Protein AF-A0A0J6F131-F1 (afdb_monomer)

Solvent-accessible surface area (backbone atoms only — not comparable to full-atom v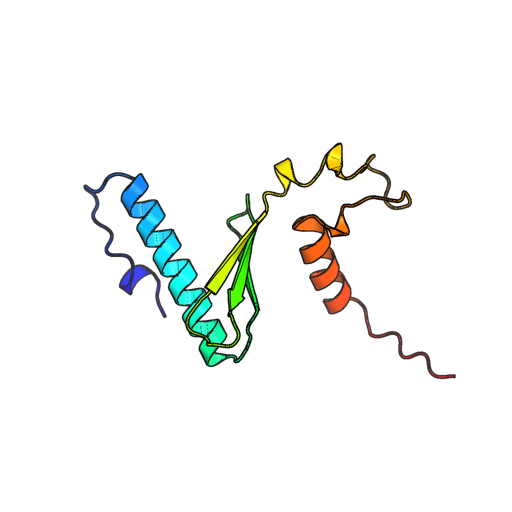alues): 6965 Å² total; per-residue (Å²): 135,67,63,77,82,67,40,83,85,54,96,85,58,59,68,68,58,55,53,51,42,50,52,49,44,53,51,53,50,52,50,54,47,28,64,76,69,72,40,55,64,52,72,49,72,76,90,63,36,37,40,39,38,36,48,43,96,80,73,77,50,75,48,75,48,81,34,39,47,79,77,50,61,38,80,94,18,58,60,82,86,54,91,91,53,88,51,46,47,70,81,22,57,61,34,46,54,47,50,55,51,48,61,72,70,48,75,82,80,76,82,74,133

InterPro domains:
  IPR060487 Spore killer, N-terminal domain [PF27653] (22-100)

Mean predicted aligned error: 12.83 Å

Sequence (113 aa):
MDLDEIVLYRPDEPKEITIHQELAAVITQAFSYMIKSGVGYRYVSTREAFIFLHMGEDLSTMFYYLAVPGDDVGESTEYAGQANHLNRLHLTAVGQVLALTGNAVSPKLTKES

Radius of gyration: 18.37 Å; Cα contacts (8 Å, |Δi|>4): 104; chains: 1; bounding box: 42×34×62 Å

pLDDT: mean 73.17, std 11.61, range [39.38, 89.25]

Secondary structure (DSSP, 8-state):
--STTTS---TTS-HHHHHHHHHHHHHHHHHHHHHHHT-SEEEEE-SS-EEEEEE-TTSS-EEEEEE-HHHHSSGGGT--S-TTS---GGGSHHHHHHHHHHHHHS-------

Structure (mmCIF, N/CA/C/O backbone):
data_AF-A0A0J6F131-F1
#
_entry.id   AF-A0A0J6F131-F1
#
loop_
_atom_site.group_PDB
_atom_site.id
_atom_site.type_symbol
_atom_site.label_atom_id
_atom_site.label_alt_id
_atom_site.label_comp_id
_atom_site.label_asym_id
_atom_site.label_entity_id
_atom_site.label_seq_id
_atom_site.pdbx_PDB_ins_code
_atom_site.Cartn_x
_atom_site.Cartn_y
_atom_site.Cartn_z
_atom_site.occupancy
_atom_site.B_iso_or_equiv
_atom_site.auth_seq_id
_atom_site.auth_comp_id
_atom_site.auth_asym_id
_atom_site.auth_atom_id
_atom_site.pdbx_PDB_model_num
ATOM 1 N N . MET A 1 1 ? -15.534 -4.980 -3.466 1.00 66.38 1 MET A N 1
ATOM 2 C CA . MET A 1 1 ? -15.309 -3.846 -4.376 1.00 66.38 1 MET A CA 1
ATOM 3 C C . MET A 1 1 ? -14.446 -4.376 -5.489 1.00 66.38 1 MET A C 1
ATOM 5 O O . MET A 1 1 ? -13.352 -4.845 -5.175 1.00 66.38 1 MET A O 1
ATOM 9 N N . ASP A 1 2 ? -15.006 -4.414 -6.691 1.00 70.56 2 ASP A N 1
ATOM 10 C CA . ASP A 1 2 ? -14.329 -4.891 -7.891 1.00 70.56 2 ASP A CA 1
ATOM 11 C C . ASP A 1 2 ? -13.435 -3.772 -8.442 1.00 70.56 2 ASP A C 1
ATOM 13 O O . ASP A 1 2 ? -13.834 -2.608 -8.416 1.00 70.56 2 ASP A O 1
ATOM 17 N N . LEU A 1 3 ? -12.205 -4.094 -8.842 1.00 66.19 3 LEU A N 1
ATOM 18 C CA . LEU A 1 3 ? -11.266 -3.091 -9.362 1.00 66.19 3 LEU A CA 1
ATOM 19 C C . LEU A 1 3 ? -11.623 -2.703 -10.803 1.00 66.19 3 LEU A C 1
ATOM 21 O O . LEU A 1 3 ? -11.426 -1.546 -11.178 1.00 66.19 3 LEU A O 1
ATOM 25 N N . ASP A 1 4 ? -12.242 -3.621 -11.547 1.00 67.44 4 ASP A N 1
ATOM 26 C CA . ASP A 1 4 ? -12.666 -3.423 -12.937 1.00 67.44 4 ASP A CA 1
ATOM 27 C C . ASP A 1 4 ? -13.826 -2.415 -13.062 1.00 67.44 4 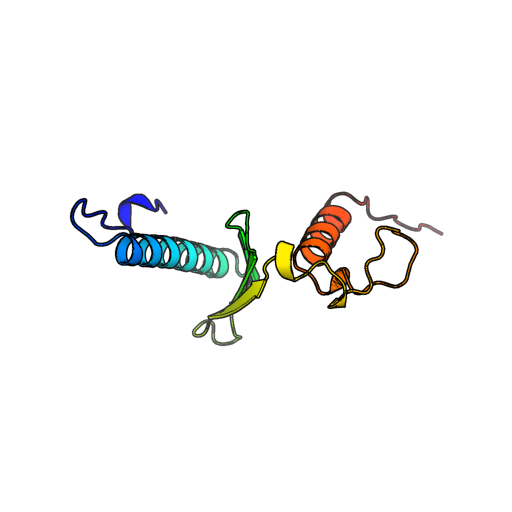ASP A C 1
ATOM 29 O O . ASP A 1 4 ? -14.030 -1.816 -14.115 1.00 67.44 4 ASP A O 1
ATOM 33 N N . GLU A 1 5 ? -14.566 -2.166 -11.974 1.00 64.94 5 GLU A N 1
ATOM 34 C CA . GLU A 1 5 ? -15.597 -1.117 -11.912 1.00 64.94 5 GLU A CA 1
ATOM 35 C C . GLU A 1 5 ? -15.020 0.284 -11.631 1.00 64.94 5 GLU A C 1
ATOM 37 O O . GLU A 1 5 ? -15.695 1.288 -11.863 1.00 64.94 5 GLU A O 1
ATOM 42 N N . ILE A 1 6 ? -13.791 0.374 -11.108 1.00 62.66 6 ILE A N 1
ATOM 43 C CA . ILE A 1 6 ? -13.155 1.638 -10.689 1.00 62.66 6 ILE A CA 1
ATOM 44 C C . ILE A 1 6 ? -12.161 2.123 -11.742 1.00 62.66 6 ILE A C 1
ATOM 46 O O . ILE A 1 6 ? -12.048 3.327 -11.984 1.00 62.66 6 ILE A O 1
ATOM 50 N N . VAL A 1 7 ? -11.430 1.195 -12.360 1.00 67.81 7 VAL A N 1
ATOM 51 C CA . VAL A 1 7 ? -10.448 1.494 -13.402 1.00 67.81 7 VAL A CA 1
ATOM 52 C C . VAL A 1 7 ? -11.165 1.534 -14.745 1.00 67.81 7 VAL A C 1
ATOM 54 O O . VAL A 1 7 ? -11.544 0.509 -15.306 1.00 67.81 7 VAL A O 1
ATOM 57 N N . LEU A 1 8 ? -11.352 2.736 -15.286 1.00 68.25 8 LEU A N 1
ATOM 58 C CA . LEU A 1 8 ? -11.981 2.922 -16.589 1.00 68.25 8 LEU A CA 1
ATOM 59 C C . LEU A 1 8 ? -10.946 2.647 -17.688 1.00 68.25 8 LEU A C 1
ATOM 61 O O . LEU A 1 8 ? -10.344 3.571 -18.227 1.00 68.25 8 LEU A O 1
ATOM 65 N N . TYR A 1 9 ? -10.718 1.367 -17.992 1.00 64.06 9 TYR A N 1
ATOM 66 C CA . TYR A 1 9 ? -9.742 0.961 -19.000 1.00 64.06 9 TYR A CA 1
ATOM 67 C C . TYR A 1 9 ? -10.137 1.491 -20.380 1.00 64.06 9 TYR A C 1
ATOM 69 O O . TYR A 1 9 ? -11.170 1.115 -20.945 1.00 64.06 9 TYR A O 1
ATOM 77 N N . ARG A 1 10 ? -9.293 2.357 -20.943 1.00 72.75 10 ARG A N 1
ATOM 78 C CA . ARG A 1 10 ? -9.399 2.804 -22.330 1.00 72.75 10 ARG A CA 1
ATOM 79 C C . ARG A 1 10 ? -8.213 2.251 -23.116 1.00 72.75 10 ARG A C 1
ATOM 81 O O . ARG A 1 10 ? -7.076 2.568 -22.776 1.00 72.75 10 ARG A O 1
ATOM 88 N N . PRO A 1 11 ? -8.453 1.456 -24.173 1.00 63.53 11 PRO A N 1
ATOM 89 C CA . PRO A 1 11 ? -7.385 0.777 -24.911 1.00 63.53 11 PRO A CA 1
ATOM 90 C C . PRO A 1 11 ? -6.407 1.738 -25.610 1.00 63.53 11 PRO A C 1
ATOM 92 O O . PRO A 1 11 ? -5.308 1.326 -25.972 1.00 63.53 11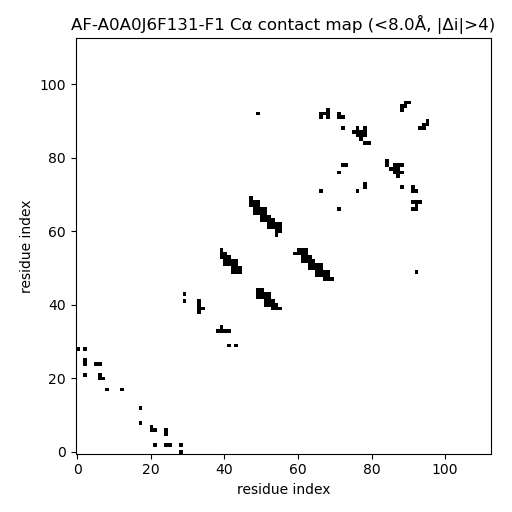 PRO A O 1
ATOM 95 N N . ASP A 1 12 ? -6.786 3.011 -25.758 1.00 79.06 12 ASP A N 1
ATOM 96 C CA . ASP A 1 12 ? -6.014 4.041 -26.458 1.00 79.06 12 ASP A CA 1
ATOM 97 C C . ASP A 1 12 ? -5.172 4.917 -25.504 1.00 79.06 12 ASP A C 1
ATOM 99 O O . ASP A 1 12 ? -4.453 5.811 -25.956 1.00 79.06 12 ASP A O 1
ATOM 103 N N . GLU A 1 13 ? -5.275 4.713 -24.183 1.00 78.31 13 GLU A N 1
ATOM 104 C CA . GLU A 1 13 ? -4.557 5.531 -23.202 1.00 78.31 13 GLU A CA 1
ATOM 105 C C . GLU A 1 13 ? -3.071 5.132 -23.091 1.00 78.31 13 GLU A C 1
ATOM 107 O O . GLU A 1 13 ? -2.715 3.951 -23.156 1.00 78.31 13 GLU A O 1
ATOM 112 N N . PRO A 1 14 ? -2.164 6.111 -22.904 1.00 82.38 14 PRO A N 1
ATOM 113 C CA . PRO A 1 14 ? -0.771 5.834 -22.584 1.00 82.38 14 PRO A CA 1
ATOM 114 C C . PRO A 1 14 ? -0.648 4.907 -21.370 1.00 82.38 14 PRO A C 1
ATOM 116 O O . PRO A 1 14 ? -1.293 5.133 -20.349 1.00 82.38 14 PRO A O 1
ATOM 119 N N . LYS A 1 15 ? 0.254 3.918 -21.445 1.00 78.94 15 LYS A N 1
ATOM 120 C CA . LYS A 1 15 ? 0.493 2.932 -20.369 1.00 78.94 15 LYS A CA 1
ATOM 121 C C . LYS A 1 15 ? 0.685 3.551 -18.984 1.00 78.94 15 LYS A C 1
ATOM 123 O O . LYS A 1 15 ? 0.248 2.978 -17.996 1.00 78.94 15 LYS A O 1
ATOM 128 N N . GLU A 1 16 ? 1.348 4.701 -18.916 1.00 80.12 16 GLU A N 1
ATOM 129 C CA . GLU A 1 16 ? 1.576 5.430 -17.668 1.00 80.12 16 GLU A CA 1
ATOM 130 C C . GLU A 1 16 ? 0.252 5.808 -16.988 1.00 80.12 16 GLU A C 1
ATOM 132 O O . GLU A 1 16 ? 0.085 5.580 -15.793 1.00 80.12 16 GLU A O 1
ATOM 137 N N . ILE A 1 17 ? -0.736 6.272 -17.758 1.00 80.31 17 ILE A N 1
ATOM 138 C CA . ILE A 1 17 ? -2.062 6.627 -17.243 1.00 80.31 17 ILE A CA 1
ATOM 139 C C . ILE A 1 17 ? -2.763 5.391 -16.674 1.00 80.31 17 ILE A C 1
ATOM 141 O O . ILE A 1 17 ? -3.287 5.451 -15.562 1.00 80.31 17 ILE A O 1
ATOM 145 N N . THR A 1 18 ? -2.716 4.262 -17.384 1.00 80.69 18 THR A N 1
ATOM 146 C CA . THR A 1 18 ? -3.310 3.002 -16.914 1.00 80.69 18 THR A CA 1
ATOM 147 C C . THR A 1 18 ? -2.671 2.533 -15.605 1.00 80.69 18 THR A C 1
ATOM 149 O O . THR A 1 18 ? -3.387 2.218 -14.659 1.00 80.69 18 THR A O 1
ATOM 152 N N . ILE A 1 19 ? -1.337 2.575 -15.498 1.00 81.12 19 ILE A N 1
ATOM 153 C CA . ILE A 1 19 ? -0.612 2.206 -14.269 1.00 81.12 19 ILE A CA 1
ATOM 154 C C . ILE A 1 19 ? -1.024 3.108 -13.097 1.00 81.12 19 ILE A C 1
ATOM 156 O O . ILE A 1 19 ? -1.256 2.625 -11.988 1.00 81.12 19 ILE A O 1
ATOM 160 N N . HIS A 1 20 ? -1.149 4.417 -13.327 1.00 82.75 20 HIS A N 1
ATOM 161 C CA . HIS A 1 20 ? -1.599 5.351 -12.294 1.00 82.75 20 HIS A CA 1
ATOM 162 C C . HIS A 1 20 ? -3.042 5.085 -11.849 1.00 82.75 20 HIS A C 1
ATOM 164 O O . HIS A 1 20 ? -3.326 5.160 -10.652 1.00 82.75 20 HIS A O 1
ATOM 170 N N . GLN A 1 21 ? -3.943 4.758 -12.777 1.00 84.38 21 GLN A N 1
ATOM 171 C CA . GLN A 1 21 ? -5.333 4.416 -12.462 1.00 84.38 21 GLN A CA 1
ATOM 172 C C . GLN A 1 21 ? -5.429 3.111 -11.663 1.00 84.38 21 GLN A C 1
ATOM 174 O O . GLN A 1 21 ? -6.141 3.062 -10.660 1.00 84.38 21 GLN A O 1
ATOM 179 N N . GLU A 1 22 ? -4.683 2.078 -12.057 1.00 83.06 22 GLU A N 1
ATOM 180 C CA . GLU A 1 22 ? -4.614 0.808 -11.328 1.00 83.06 22 GLU A CA 1
ATOM 181 C C . GLU A 1 22 ?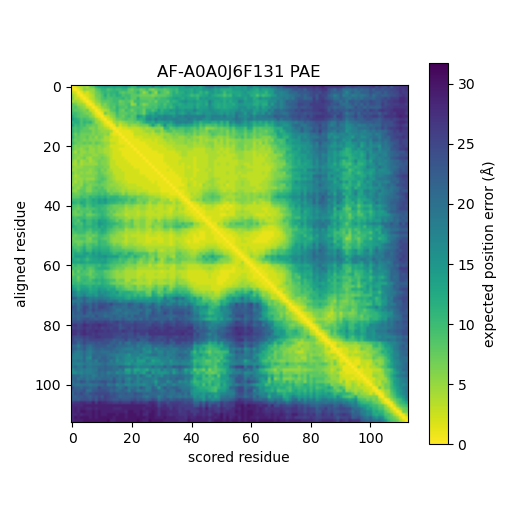 -4.073 1.011 -9.910 1.00 83.06 22 GLU A C 1
ATOM 183 O O . GLU A 1 22 ? -4.684 0.565 -8.935 1.00 83.06 22 GLU A O 1
ATOM 188 N N . LEU A 1 23 ? -2.969 1.750 -9.769 1.00 83.94 23 LEU A N 1
ATOM 189 C CA . LEU A 1 23 ? -2.390 2.066 -8.466 1.00 83.94 23 LEU A CA 1
ATOM 190 C C . LEU A 1 23 ? -3.378 2.843 -7.588 1.00 83.94 23 LEU A C 1
ATOM 192 O O . LEU A 1 23 ? -3.552 2.511 -6.413 1.00 83.94 23 LEU A O 1
ATOM 196 N N . ALA A 1 24 ? -4.051 3.847 -8.154 1.00 85.19 24 ALA A N 1
ATOM 197 C CA . ALA A 1 24 ? -5.068 4.616 -7.447 1.00 85.19 24 ALA A CA 1
ATOM 198 C C . ALA A 1 24 ? -6.212 3.714 -6.966 1.00 85.19 24 ALA A C 1
ATOM 200 O O . ALA A 1 24 ? -6.571 3.768 -5.791 1.00 85.19 24 ALA A O 1
ATOM 201 N N . ALA A 1 25 ? -6.729 2.830 -7.821 1.00 88.06 25 ALA A N 1
ATOM 202 C CA . ALA A 1 25 ? -7.805 1.912 -7.463 1.00 88.06 25 ALA A CA 1
ATOM 203 C C . ALA A 1 25 ? -7.398 0.945 -6.340 1.00 88.06 25 ALA A C 1
ATOM 205 O O . ALA A 1 25 ? -8.153 0.759 -5.380 1.00 88.06 25 ALA A O 1
ATOM 206 N N . VAL A 1 26 ? -6.185 0.384 -6.399 1.00 87.06 26 VAL A N 1
ATOM 207 C CA . VAL A 1 26 ? -5.647 -0.500 -5.352 1.00 87.06 26 VAL A CA 1
ATOM 208 C C . VAL A 1 26 ? -5.498 0.240 -4.020 1.00 87.06 26 VAL A C 1
ATOM 210 O O . VAL A 1 26 ? -5.885 -0.287 -2.972 1.00 87.06 26 VAL A O 1
ATOM 213 N N . ILE A 1 27 ? -4.994 1.476 -4.038 1.00 86.12 27 ILE A N 1
ATOM 214 C CA . ILE A 1 27 ? -4.860 2.309 -2.837 1.00 86.12 27 ILE A CA 1
ATOM 215 C C . ILE A 1 27 ? -6.237 2.664 -2.258 1.00 86.12 27 ILE A C 1
ATOM 217 O O . ILE A 1 27 ? -6.464 2.484 -1.060 1.00 86.12 27 ILE A O 1
ATOM 221 N N . THR A 1 28 ? -7.184 3.105 -3.089 1.00 87.19 28 THR A N 1
ATOM 222 C CA . THR A 1 28 ? -8.560 3.409 -2.665 1.00 87.19 28 THR A CA 1
ATOM 223 C C . THR A 1 28 ? -9.242 2.179 -2.071 1.00 87.19 28 THR A C 1
ATOM 225 O O . THR A 1 28 ? -9.949 2.274 -1.064 1.00 87.19 28 THR A O 1
ATOM 228 N N . GLN A 1 29 ? -8.997 0.999 -2.639 1.00 86.69 29 GLN A N 1
ATOM 229 C CA . GLN A 1 29 ? -9.504 -0.254 -2.098 1.00 86.69 29 GLN A CA 1
ATOM 230 C C . GLN A 1 29 ? -8.895 -0.586 -0.740 1.00 86.69 29 GLN A C 1
ATOM 232 O O . GLN A 1 29 ? -9.637 -0.919 0.190 1.00 86.69 29 GLN A O 1
ATOM 237 N N . ALA A 1 30 ? -7.576 -0.467 -0.594 1.00 84.88 30 ALA A N 1
ATOM 238 C CA . ALA A 1 30 ? -6.906 -0.653 0.687 1.00 84.88 30 ALA A CA 1
ATOM 239 C C . ALA A 1 30 ? -7.469 0.299 1.751 1.00 84.88 30 ALA A C 1
ATOM 241 O O . ALA A 1 30 ? -7.828 -0.162 2.834 1.00 84.88 30 ALA A O 1
ATOM 242 N N . PHE A 1 31 ? -7.649 1.577 1.411 1.00 83.69 31 PHE A N 1
ATOM 243 C CA . PHE A 1 31 ? -8.237 2.587 2.289 1.00 83.69 31 PHE A CA 1
ATOM 244 C C . PHE A 1 31 ? -9.671 2.232 2.710 1.00 83.69 31 PHE A C 1
ATOM 246 O O . PHE A 1 31 ? -9.983 2.230 3.899 1.00 83.69 31 PHE A O 1
ATOM 253 N N . SER A 1 32 ? -10.537 1.841 1.766 1.00 85.12 32 SER A N 1
ATOM 254 C CA . SER A 1 32 ? -11.917 1.428 2.073 1.00 85.12 32 SER A CA 1
ATOM 255 C C . SER A 1 32 ? -11.961 0.280 3.083 1.00 85.12 32 SER A C 1
ATOM 257 O O . SER A 1 32 ? -12.789 0.279 3.998 1.00 85.12 32 SER A O 1
ATOM 259 N N . TYR A 1 33 ? -11.054 -0.691 2.950 1.00 83.75 33 TYR A N 1
ATOM 260 C CA . TYR A 1 33 ? -10.960 -1.791 3.903 1.00 83.75 33 TYR A CA 1
ATOM 261 C C . TYR A 1 33 ? -10.390 -1.360 5.251 1.00 83.75 33 TYR A C 1
ATOM 263 O O . TYR A 1 33 ? -10.939 -1.789 6.258 1.00 83.75 33 TYR A O 1
ATOM 271 N N . MET A 1 34 ? -9.370 -0.498 5.290 1.00 82.94 34 MET A N 1
ATOM 272 C CA . MET A 1 34 ? -8.802 0.032 6.540 1.00 82.94 34 MET A CA 1
ATOM 273 C C . MET A 1 34 ? -9.859 0.742 7.394 1.00 82.94 34 MET A C 1
ATOM 275 O O . MET A 1 34 ? -9.944 0.482 8.595 1.00 82.94 34 MET A O 1
ATOM 279 N N . ILE A 1 35 ? -10.721 1.552 6.765 1.00 83.31 35 ILE A N 1
ATOM 280 C CA . ILE A 1 35 ? -11.860 2.204 7.431 1.00 83.31 35 ILE A CA 1
ATOM 281 C C . ILE A 1 35 ? -12.858 1.163 7.950 1.00 83.31 35 ILE A C 1
ATOM 283 O O . ILE A 1 35 ? -13.236 1.195 9.119 1.00 83.31 35 ILE A O 1
ATOM 287 N N . LYS A 1 36 ? -13.271 0.207 7.105 1.00 84.12 36 LYS A N 1
ATOM 288 C CA . LYS A 1 36 ? -14.263 -0.820 7.479 1.00 84.12 36 LYS A CA 1
ATOM 289 C C . LYS A 1 36 ? -13.777 -1.755 8.583 1.00 84.12 36 LYS A C 1
ATOM 291 O O . LYS A 1 36 ? -14.585 -2.194 9.394 1.00 84.12 36 LYS A O 1
ATOM 296 N N . SER A 1 37 ? -12.491 -2.091 8.597 1.00 80.88 37 SER A N 1
ATOM 297 C CA . SER A 1 37 ? -11.905 -2.976 9.603 1.00 80.88 37 SER A CA 1
ATOM 298 C C . SER A 1 37 ? -11.457 -2.241 10.865 1.00 80.88 37 SER A C 1
ATOM 300 O O . SER A 1 37 ? -11.091 -2.903 11.830 1.00 80.88 37 SER A O 1
ATOM 302 N N . GLY A 1 38 ? -11.434 -0.903 10.864 1.00 80.88 38 GLY A N 1
ATOM 303 C CA . GLY A 1 38 ? -10.878 -0.104 11.959 1.00 80.88 38 GLY A CA 1
ATOM 304 C C . GLY A 1 38 ? -9.371 -0.312 12.155 1.00 80.88 38 GLY A C 1
ATOM 305 O O . GLY A 1 38 ? -8.874 -0.190 13.271 1.00 80.88 38 GLY A O 1
ATOM 306 N N . VAL A 1 39 ? -8.641 -0.671 11.092 1.00 80.00 39 VAL A N 1
ATOM 307 C CA . VAL A 1 39 ? -7.199 -0.955 11.159 1.00 80.00 39 VAL A CA 1
ATOM 308 C C . VAL A 1 39 ? -6.442 0.159 10.447 1.00 80.00 39 VAL A C 1
ATOM 310 O O . VAL A 1 39 ? -6.521 0.290 9.229 1.00 80.00 39 VAL A O 1
ATOM 313 N N . GLY A 1 40 ? -5.672 0.940 11.206 1.00 82.81 40 GLY A N 1
ATOM 314 C CA . GLY A 1 40 ? -4.910 2.091 10.701 1.00 82.81 40 GLY A CA 1
ATOM 315 C C . GLY A 1 40 ? -3.609 1.753 9.965 1.00 82.81 40 GLY A C 1
ATOM 316 O O . GLY A 1 40 ? -2.849 2.661 9.640 1.00 82.81 40 GLY A O 1
ATOM 317 N N . TYR A 1 41 ? -3.333 0.471 9.705 1.00 83.75 41 TYR A N 1
ATOM 318 C CA . TYR A 1 41 ? -2.121 0.009 9.024 1.00 83.75 41 TYR A CA 1
ATOM 319 C C . TYR A 1 41 ? -2.433 -1.093 8.010 1.00 83.75 41 TYR A C 1
ATOM 321 O O . TYR A 1 41 ? -3.152 -2.048 8.310 1.00 83.75 41 TYR A O 1
ATOM 329 N N . ARG A 1 42 ? -1.867 -0.990 6.808 1.00 84.31 42 ARG A N 1
ATOM 330 C CA . ARG A 1 42 ? -1.949 -2.027 5.769 1.00 84.31 42 ARG A CA 1
ATOM 331 C C . ARG A 1 42 ? -0.696 -1.999 4.905 1.00 84.31 42 ARG A C 1
ATOM 333 O O . ARG A 1 42 ? 0.066 -1.044 4.960 1.00 84.31 42 ARG A O 1
ATOM 340 N N . TYR A 1 43 ? -0.483 -3.020 4.087 1.00 86.19 43 TYR A N 1
ATOM 341 C CA . TYR A 1 43 ? 0.498 -2.946 3.012 1.00 86.19 43 TYR A CA 1
ATOM 342 C C . TYR A 1 43 ? -0.065 -3.535 1.720 1.00 86.19 43 TYR A C 1
ATOM 344 O O . TYR A 1 43 ? -0.997 -4.344 1.741 1.00 86.19 43 TYR A O 1
ATOM 352 N N . VAL A 1 44 ? 0.512 -3.112 0.602 1.00 85.69 44 VAL A N 1
ATOM 353 C CA . VAL A 1 44 ? 0.285 -3.657 -0.739 1.00 85.69 44 VAL A CA 1
ATOM 354 C C . VAL A 1 44 ? 1.627 -4.162 -1.260 1.00 85.69 44 VAL A C 1
ATOM 356 O O . VAL A 1 44 ? 2.647 -3.512 -1.050 1.00 85.69 44 VAL A O 1
ATOM 359 N N . SER A 1 45 ? 1.645 -5.323 -1.915 1.00 82.62 45 SER A N 1
ATOM 360 C CA . SER A 1 45 ? 2.855 -5.861 -2.543 1.00 82.62 45 SER A CA 1
ATOM 361 C C . SER A 1 45 ? 2.681 -5.920 -4.054 1.00 82.62 45 SER A C 1
ATOM 363 O O . SER A 1 45 ? 1.704 -6.484 -4.542 1.00 82.62 45 SER A O 1
ATOM 365 N N . THR A 1 46 ? 3.651 -5.375 -4.786 1.00 81.12 4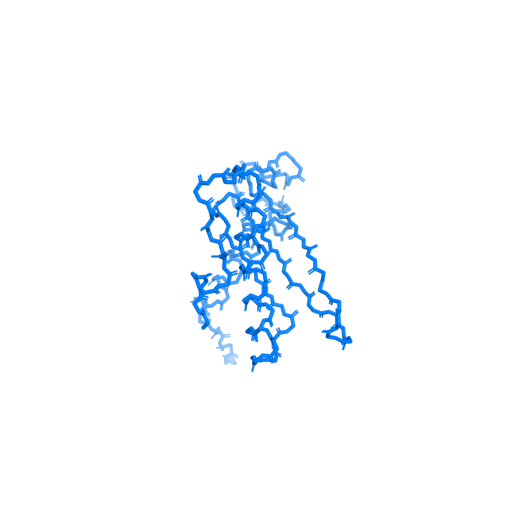6 THR A N 1
ATOM 366 C CA . THR A 1 46 ? 3.763 -5.484 -6.250 1.00 81.12 46 THR A CA 1
ATOM 367 C C . THR A 1 46 ? 4.722 -6.603 -6.663 1.00 81.12 46 THR A C 1
ATOM 369 O O . THR A 1 46 ? 5.134 -6.670 -7.816 1.00 81.12 46 THR A O 1
ATOM 372 N N . ARG A 1 47 ? 5.092 -7.491 -5.724 1.00 72.88 47 ARG A N 1
ATOM 373 C CA . ARG A 1 47 ? 6.160 -8.512 -5.818 1.00 72.88 47 ARG A CA 1
ATOM 374 C C . ARG A 1 47 ? 7.580 -7.952 -5.851 1.00 72.88 47 ARG A C 1
ATOM 376 O O . ARG A 1 47 ? 8.477 -8.606 -5.333 1.00 72.88 47 ARG A O 1
ATOM 383 N N . GLU A 1 48 ? 7.772 -6.772 -6.422 1.00 73.75 48 GLU A N 1
ATOM 384 C CA . GLU A 1 48 ? 9.069 -6.086 -6.466 1.00 73.75 48 GLU A CA 1
ATOM 385 C C . GLU A 1 48 ? 9.211 -5.044 -5.359 1.00 73.75 48 GLU A C 1
ATOM 387 O O . GLU A 1 48 ? 10.317 -4.795 -4.892 1.00 73.75 48 GLU A O 1
ATOM 392 N N . ALA A 1 49 ? 8.094 -4.476 -4.901 1.00 80.50 49 ALA A N 1
ATOM 393 C CA . ALA A 1 49 ? 8.066 -3.502 -3.826 1.00 80.50 49 ALA A CA 1
ATOM 394 C C . ALA A 1 49 ? 6.923 -3.774 -2.844 1.00 80.50 49 ALA A C 1
ATOM 396 O O . ALA A 1 49 ? 5.903 -4.399 -3.165 1.00 80.50 49 ALA A O 1
ATOM 397 N N . PHE A 1 50 ? 7.100 -3.267 -1.633 1.00 83.56 50 PHE A N 1
ATOM 398 C CA . PHE A 1 50 ? 6.082 -3.168 -0.605 1.00 83.56 50 PHE A CA 1
ATOM 399 C C . PHE A 1 50 ? 5.727 -1.700 -0.398 1.00 83.56 50 PHE A C 1
ATOM 401 O O . PHE A 1 50 ? 6.594 -0.856 -0.192 1.00 83.56 50 PHE A O 1
ATOM 408 N N . ILE A 1 51 ? 4.434 -1.405 -0.429 1.00 88.06 51 ILE A N 1
ATOM 409 C CA . ILE A 1 51 ? 3.887 -0.089 -0.119 1.00 88.06 51 ILE A CA 1
ATOM 410 C C . ILE A 1 51 ? 3.181 -0.225 1.221 1.00 88.06 51 ILE A C 1
ATOM 412 O O . ILE A 1 51 ? 2.087 -0.786 1.298 1.00 88.06 51 ILE A O 1
ATOM 416 N N . PHE A 1 52 ? 3.819 0.251 2.281 1.00 86.94 52 PHE A N 1
ATOM 417 C CA . PHE A 1 52 ? 3.219 0.326 3.606 1.00 86.94 52 PHE A CA 1
ATOM 418 C C . PHE A 1 52 ? 2.322 1.554 3.672 1.00 86.94 52 PHE A C 1
ATOM 420 O O . PHE A 1 52 ? 2.723 2.634 3.255 1.00 86.94 52 PHE A O 1
ATOM 427 N N . LEU A 1 53 ? 1.114 1.381 4.193 1.00 89.25 53 LEU A N 1
ATOM 428 C CA . LEU A 1 53 ? 0.083 2.401 4.313 1.00 89.25 53 LEU A CA 1
ATOM 429 C C . LEU A 1 53 ? -0.251 2.592 5.790 1.00 89.25 53 LEU A C 1
ATOM 431 O O . LEU A 1 53 ? -0.543 1.625 6.500 1.00 89.25 53 LEU A O 1
ATOM 435 N N . HIS A 1 54 ? -0.243 3.843 6.232 1.00 87.88 54 HIS A N 1
ATOM 436 C CA . HIS A 1 54 ? -0.617 4.244 7.580 1.00 87.88 54 HIS A CA 1
ATOM 437 C C . HIS A 1 54 ? -1.662 5.354 7.519 1.00 87.88 54 HIS A C 1
ATOM 439 O O . HIS A 1 54 ? -1.481 6.359 6.835 1.00 87.88 54 HIS A O 1
ATOM 445 N N . MET A 1 55 ? -2.760 5.173 8.241 1.00 86.12 55 MET A N 1
ATOM 446 C CA . MET A 1 55 ? -3.798 6.182 8.369 1.00 86.12 55 MET A CA 1
ATOM 447 C C . MET A 1 55 ? -3.503 7.081 9.566 1.00 86.12 55 MET A C 1
ATOM 449 O O . MET A 1 55 ? -3.363 6.580 10.682 1.00 86.12 55 MET A O 1
ATOM 453 N N . GLY A 1 56 ? -3.427 8.391 9.326 1.00 82.81 56 GLY A N 1
ATOM 454 C CA . GLY A 1 56 ? -3.306 9.383 10.388 1.00 82.81 56 GLY A CA 1
ATOM 455 C C . GLY A 1 56 ? -4.517 9.368 11.324 1.00 82.81 56 GLY A C 1
ATOM 456 O O . GLY A 1 56 ? -5.580 8.842 10.990 1.00 82.81 56 GLY A O 1
ATOM 457 N N . GLU A 1 57 ? -4.360 9.963 12.505 1.00 81.44 57 GLU A N 1
ATOM 458 C CA . GLU A 1 57 ? -5.402 9.984 13.545 1.00 81.44 57 GLU A CA 1
ATOM 459 C C . GLU A 1 57 ? -6.713 10.639 13.084 1.00 81.44 57 GLU A C 1
ATOM 461 O O . GLU A 1 57 ? -7.789 10.299 13.570 1.00 81.44 57 GLU A O 1
ATOM 466 N N . ASP A 1 58 ? -6.630 11.556 12.122 1.00 82.19 58 ASP A N 1
ATOM 467 C CA . ASP A 1 58 ? -7.766 12.281 11.561 1.00 82.19 58 ASP A CA 1
ATOM 468 C C . ASP A 1 58 ? -8.532 11.502 10.478 1.00 82.19 58 ASP A C 1
ATOM 470 O O . ASP A 1 58 ? -9.535 12.000 9.964 1.00 82.19 58 ASP A O 1
ATOM 474 N N . LEU A 1 59 ? -8.059 10.302 10.109 1.00 74.69 59 LEU A N 1
ATOM 475 C CA . LEU A 1 59 ? -8.566 9.452 9.020 1.00 74.69 59 LEU A CA 1
ATOM 476 C C . LEU A 1 59 ? -8.667 10.162 7.655 1.00 74.69 59 LEU A C 1
ATOM 478 O O . LEU A 1 59 ? -9.249 9.621 6.712 1.00 74.69 59 LEU A O 1
ATOM 482 N N . SER A 1 60 ? -8.105 11.366 7.546 1.00 80.31 60 SER A N 1
ATOM 483 C CA . SER A 1 60 ? -8.185 12.238 6.375 1.00 80.31 60 SER A CA 1
ATOM 484 C C . SER A 1 60 ? -6.924 12.119 5.529 1.00 80.31 60 SER A C 1
ATOM 486 O O . SER A 1 60 ? -6.973 12.215 4.303 1.00 80.31 60 SER A O 1
ATOM 488 N N . THR A 1 61 ? -5.800 11.846 6.195 1.00 83.81 61 THR A N 1
ATOM 489 C CA . THR A 1 61 ? -4.490 11.732 5.568 1.00 83.81 61 THR A CA 1
ATOM 490 C C . THR A 1 61 ? -3.968 10.308 5.685 1.00 83.81 61 THR A C 1
ATOM 492 O O . THR A 1 61 ? -3.915 9.719 6.767 1.00 83.81 61 THR A O 1
ATOM 495 N N . MET A 1 62 ? -3.547 9.753 4.551 1.00 83.94 62 MET A N 1
ATOM 496 C CA . MET A 1 62 ? -2.876 8.462 4.493 1.00 83.94 62 MET A CA 1
ATOM 497 C C . MET A 1 62 ? -1.409 8.670 4.125 1.00 83.94 62 MET A C 1
ATOM 499 O O . MET A 1 62 ? -1.084 9.205 3.066 1.00 83.94 62 MET A O 1
ATOM 503 N N . PHE A 1 63 ? -0.529 8.226 5.010 1.00 88.06 63 PHE A N 1
ATOM 504 C CA . PHE A 1 63 ? 0.906 8.186 4.794 1.00 88.06 63 PHE A CA 1
ATOM 505 C C . PHE A 1 63 ? 1.286 6.877 4.116 1.00 88.06 63 PHE A C 1
ATOM 507 O O . PHE A 1 63 ? 0.659 5.838 4.347 1.00 88.06 63 PHE A O 1
ATOM 514 N N . TYR A 1 64 ? 2.338 6.922 3.304 1.00 87.62 64 TYR A N 1
ATOM 515 C CA . TYR A 1 64 ? 2.903 5.727 2.706 1.00 87.62 64 TYR A CA 1
ATOM 516 C C . TYR A 1 64 ? 4.418 5.676 2.882 1.00 87.62 64 TYR A C 1
ATOM 518 O O . TYR A 1 64 ? 5.087 6.706 2.962 1.00 87.62 64 TYR A O 1
ATOM 526 N N . TYR A 1 65 ? 4.944 4.458 2.918 1.00 85.56 65 TYR A N 1
ATOM 527 C CA . TYR A 1 65 ? 6.368 4.177 2.827 1.00 85.56 65 TYR A CA 1
ATOM 528 C C . TYR A 1 65 ? 6.583 3.104 1.761 1.00 85.56 65 TYR A C 1
ATOM 530 O O . TYR A 1 65 ? 5.993 2.024 1.833 1.00 85.56 65 TYR A O 1
ATOM 538 N N . LEU A 1 66 ? 7.384 3.432 0.747 1.00 84.44 66 LEU A N 1
ATOM 539 C CA . LEU A 1 66 ? 7.771 2.509 -0.314 1.00 84.44 66 LEU A CA 1
ATOM 540 C C . LEU A 1 66 ? 9.074 1.822 0.084 1.00 84.44 66 LEU A C 1
ATOM 542 O O . LEU A 1 66 ? 10.051 2.492 0.404 1.00 84.44 66 LEU A O 1
ATOM 546 N N . ALA A 1 67 ? 9.074 0.500 0.024 1.00 80.50 67 ALA A N 1
ATOM 547 C CA . ALA A 1 67 ? 10.217 -0.329 0.345 1.00 80.50 67 ALA A CA 1
ATOM 548 C C . ALA A 1 67 ? 10.460 -1.309 -0.803 1.00 80.50 67 ALA A C 1
ATOM 550 O O . ALA A 1 67 ? 9.528 -1.977 -1.263 1.00 80.50 67 ALA A O 1
ATOM 551 N N . VAL A 1 68 ? 11.692 -1.380 -1.290 1.00 81.00 68 VAL A N 1
ATOM 552 C CA . VAL A 1 68 ? 12.067 -2.199 -2.445 1.00 81.00 68 VAL A CA 1
ATOM 553 C C . VAL A 1 68 ? 13.073 -3.230 -1.946 1.00 81.00 68 VAL A C 1
ATOM 555 O O . VAL A 1 68 ? 14.248 -2.910 -1.828 1.00 81.00 68 VAL A O 1
ATOM 558 N N . PRO A 1 69 ? 12.655 -4.474 -1.638 1.00 70.12 69 PRO A N 1
ATOM 559 C CA . PRO A 1 69 ? 13.523 -5.522 -1.101 1.00 70.12 69 PRO A CA 1
ATOM 560 C C . PRO A 1 69 ? 14.882 -5.688 -1.780 1.00 70.12 69 PRO A C 1
ATOM 562 O O . PRO A 1 69 ? 15.864 -5.966 -1.097 1.00 70.12 69 PRO A O 1
ATOM 565 N N . GLY A 1 70 ? 14.926 -5.547 -3.109 1.00 67.06 70 GLY A N 1
ATOM 566 C CA . GLY A 1 70 ? 16.166 -5.646 -3.880 1.00 67.06 70 GLY A CA 1
ATOM 567 C C . GLY A 1 70 ? 17.177 -4.547 -3.545 1.00 67.06 70 GLY A C 1
ATOM 568 O O . GLY A 1 70 ? 18.374 -4.808 -3.578 1.00 67.06 70 GLY A O 1
ATOM 569 N N . ASP A 1 71 ? 16.690 -3.368 -3.162 1.00 69.00 71 ASP A N 1
ATOM 570 C CA . ASP A 1 71 ? 17.503 -2.216 -2.768 1.00 69.00 71 ASP A CA 1
ATOM 571 C C . ASP A 1 71 ? 17.694 -2.154 -1.241 1.00 69.00 71 ASP A C 1
ATOM 573 O O . ASP A 1 71 ? 18.713 -1.669 -0.746 1.00 69.00 71 ASP A O 1
ATOM 577 N N . ASP A 1 72 ? 16.723 -2.674 -0.484 1.00 62.28 72 ASP A N 1
ATOM 578 C CA . ASP A 1 72 ? 16.724 -2.668 0.977 1.00 62.28 72 ASP A CA 1
ATOM 579 C C . ASP A 1 72 ? 17.686 -3.715 1.564 1.00 62.28 72 ASP A C 1
ATOM 581 O O . ASP A 1 72 ? 18.160 -3.535 2.683 1.00 62.28 72 ASP A O 1
ATOM 585 N N . VAL A 1 73 ? 17.970 -4.818 0.858 1.00 63.84 73 VAL A N 1
ATOM 586 C CA . VAL A 1 73 ? 18.856 -5.899 1.327 1.00 63.84 73 VAL A CA 1
ATOM 587 C C . VAL A 1 73 ? 20.222 -5.797 0.651 1.00 63.84 73 VAL A C 1
ATOM 589 O O . VAL A 1 73 ? 20.389 -6.152 -0.512 1.00 63.84 73 VAL A O 1
ATOM 592 N N . GLY A 1 74 ? 21.231 -5.362 1.405 1.00 65.81 74 GLY A N 1
ATOM 593 C CA . GLY A 1 74 ? 22.589 -5.201 0.880 1.00 65.81 74 GLY A CA 1
ATOM 594 C C . GLY A 1 74 ? 23.579 -4.649 1.902 1.00 65.81 74 GLY A C 1
ATOM 595 O O . GLY A 1 74 ? 23.376 -4.789 3.112 1.00 65.81 74 GLY A O 1
ATOM 596 N N . GLU A 1 75 ? 24.643 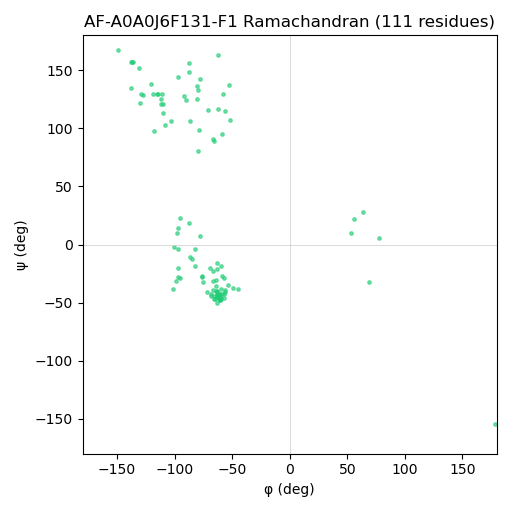-3.997 1.423 1.00 61.59 75 GLU A N 1
ATOM 597 C CA . GLU A 1 75 ? 25.731 -3.454 2.258 1.00 61.59 75 GLU A CA 1
ATOM 598 C C . GLU A 1 75 ? 25.232 -2.530 3.381 1.00 61.59 75 GLU A C 1
ATOM 600 O O . GLU A 1 75 ? 25.743 -2.582 4.497 1.00 61.59 75 GLU A O 1
ATOM 605 N N . SER A 1 76 ? 24.172 -1.755 3.128 1.00 63.00 76 SER A N 1
ATOM 606 C CA . SER A 1 76 ? 23.530 -0.853 4.099 1.00 63.00 76 SER A CA 1
ATOM 607 C C . SER A 1 76 ? 22.922 -1.568 5.314 1.00 63.00 76 SER A C 1
ATOM 609 O O . SER A 1 76 ? 22.711 -0.949 6.362 1.00 63.00 76 SER A O 1
ATOM 611 N N . THR A 1 77 ? 22.648 -2.869 5.191 1.00 62.41 77 THR A N 1
ATOM 612 C CA . THR A 1 77 ? 22.078 -3.702 6.259 1.00 62.41 77 THR A CA 1
ATOM 613 C C . THR A 1 77 ? 23.100 -4.564 6.983 1.00 62.41 77 THR A C 1
ATOM 615 O O . THR A 1 77 ? 22.721 -5.277 7.915 1.00 62.41 77 THR A O 1
ATOM 618 N N . GLU A 1 78 ? 24.369 -4.519 6.563 1.00 68.25 78 GLU A N 1
ATOM 619 C CA . GLU A 1 78 ? 25.449 -5.386 7.061 1.00 68.25 78 GLU A CA 1
ATOM 620 C C . GLU A 1 78 ? 25.117 -6.890 6.924 1.00 68.25 78 GLU A C 1
ATOM 622 O O . GLU A 1 78 ? 25.673 -7.745 7.617 1.00 68.25 78 GLU A O 1
ATOM 627 N N . TYR A 1 79 ? 24.195 -7.247 6.021 1.00 67.06 79 TYR A N 1
ATOM 628 C CA . TYR A 1 79 ? 23.781 -8.631 5.835 1.00 67.06 79 TYR A CA 1
ATOM 629 C C . TYR A 1 79 ? 24.802 -9.411 4.999 1.00 67.06 79 TYR A C 1
ATOM 631 O O . TYR A 1 79 ? 24.788 -9.385 3.773 1.00 67.06 79 TYR A O 1
ATOM 639 N N . ALA A 1 80 ? 25.669 -10.160 5.682 1.00 64.81 80 ALA A N 1
ATOM 640 C CA . ALA A 1 80 ? 26.696 -11.012 5.072 1.00 64.81 80 ALA A CA 1
ATOM 641 C C . ALA A 1 80 ? 26.210 -12.441 4.722 1.00 64.81 80 ALA A C 1
ATOM 643 O O . ALA A 1 80 ? 27.017 -13.360 4.595 1.00 64.81 80 ALA A O 1
ATOM 644 N N . GLY A 1 81 ? 24.894 -12.676 4.627 1.00 63.38 81 GLY A N 1
ATOM 645 C CA . GLY A 1 81 ? 24.330 -14.005 4.333 1.00 63.38 81 GLY A CA 1
ATOM 646 C C . GLY A 1 81 ? 24.314 -14.989 5.514 1.00 63.38 81 GLY A C 1
ATOM 647 O O . GLY A 1 81 ? 23.938 -16.148 5.346 1.00 63.38 81 GLY A O 1
ATOM 648 N N . GLN A 1 82 ? 24.689 -14.552 6.720 1.00 59.81 82 GLN A N 1
ATOM 649 C CA . GLN A 1 82 ? 24.662 -15.366 7.940 1.00 59.81 82 GLN A CA 1
ATOM 650 C C . GLN A 1 82 ? 23.593 -14.862 8.914 1.00 59.81 82 GLN A C 1
ATOM 652 O O . GLN A 1 82 ? 23.602 -13.706 9.328 1.00 59.81 82 GLN A O 1
ATOM 657 N N . ALA A 1 83 ? 22.687 -15.756 9.321 1.00 56.50 83 ALA A N 1
ATOM 658 C CA . ALA A 1 83 ? 21.537 -15.426 10.168 1.00 56.50 83 ALA A CA 1
ATOM 659 C C . ALA A 1 83 ? 21.903 -14.990 11.603 1.00 56.50 83 ALA A C 1
ATOM 661 O O . ALA A 1 83 ? 21.123 -14.291 12.241 1.00 56.50 83 ALA A O 1
ATOM 662 N N . ASN A 1 84 ? 23.086 -15.371 12.100 1.00 59.59 84 ASN A N 1
ATOM 663 C CA . ASN A 1 84 ? 23.504 -15.134 13.489 1.00 59.59 84 ASN A CA 1
ATOM 664 C C . ASN A 1 84 ? 24.406 -13.900 13.668 1.00 59.59 84 ASN A C 1
ATOM 666 O O . ASN A 1 84 ? 24.983 -13.719 14.740 1.00 59.59 84 ASN A O 1
ATOM 670 N N . HIS A 1 85 ? 24.561 -13.066 12.638 1.00 59.75 85 HIS A N 1
ATOM 671 C CA . HIS A 1 85 ? 25.300 -11.810 12.747 1.00 59.75 85 HIS A CA 1
ATOM 672 C C . HIS A 1 85 ? 24.345 -10.637 12.992 1.00 59.75 85 HIS A C 1
ATOM 674 O O . HIS A 1 85 ? 23.234 -10.636 12.457 1.00 59.75 85 HIS A O 1
ATOM 680 N N . LEU A 1 86 ? 24.770 -9.647 13.790 1.00 59.16 86 LEU A N 1
ATOM 681 C CA . LEU A 1 86 ? 24.030 -8.392 13.943 1.00 59.16 86 LEU A CA 1
ATOM 682 C C . LEU A 1 86 ? 23.857 -7.780 12.551 1.00 59.16 86 LEU A C 1
ATOM 684 O O . LEU A 1 86 ? 24.835 -7.442 11.899 1.00 59.16 86 LEU A O 1
ATOM 688 N N . AS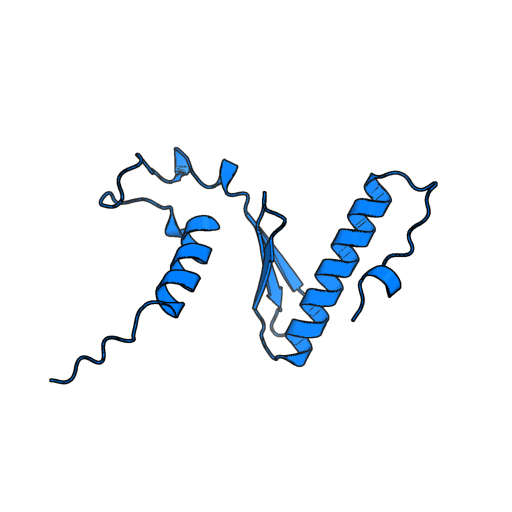N A 1 87 ? 22.615 -7.696 12.089 1.00 67.88 87 ASN A N 1
ATOM 689 C CA . ASN A 1 87 ? 22.271 -7.108 10.805 1.00 67.88 87 ASN A CA 1
ATOM 690 C C . ASN A 1 87 ? 21.020 -6.241 10.963 1.00 67.88 87 ASN A C 1
ATOM 692 O O . ASN A 1 87 ? 20.210 -6.407 11.886 1.00 67.88 87 ASN A O 1
ATOM 696 N N . ARG A 1 88 ? 20.855 -5.294 10.047 1.00 68.69 88 ARG A N 1
ATOM 697 C CA . ARG A 1 88 ? 19.722 -4.365 10.029 1.00 68.69 88 ARG A CA 1
ATOM 698 C C . ARG A 1 88 ? 18.599 -4.832 9.111 1.00 68.69 88 ARG A C 1
ATOM 700 O O . ARG A 1 88 ? 17.771 -4.023 8.710 1.00 68.69 88 ARG A O 1
ATOM 707 N N . LEU A 1 89 ? 18.512 -6.137 8.826 1.00 70.81 89 LEU A N 1
ATOM 708 C CA . LEU A 1 89 ? 17.429 -6.689 8.006 1.00 70.81 89 LEU A CA 1
ATOM 709 C C . LEU A 1 89 ? 16.043 -6.373 8.574 1.00 70.81 89 LEU A C 1
ATOM 711 O O . LEU A 1 89 ? 15.100 -6.226 7.808 1.00 70.81 89 LEU A O 1
ATOM 715 N N . HIS A 1 90 ? 15.912 -6.219 9.894 1.00 64.50 90 HIS A N 1
ATOM 716 C CA . HIS A 1 90 ? 14.664 -5.812 10.549 1.00 64.50 90 HIS A CA 1
ATOM 717 C C . HIS A 1 90 ? 14.136 -4.434 10.094 1.00 64.50 90 HIS A C 1
ATOM 719 O O . HIS A 1 90 ? 12.954 -4.155 10.276 1.00 64.50 90 HIS A O 1
ATOM 725 N N . LEU A 1 91 ? 14.980 -3.587 9.491 1.00 66.25 91 LEU A N 1
ATOM 726 C CA . LEU A 1 91 ? 14.584 -2.304 8.898 1.00 66.25 91 LEU A CA 1
ATOM 727 C C . LEU A 1 91 ? 14.073 -2.442 7.454 1.00 66.25 91 LEU A C 1
ATOM 729 O O . LEU A 1 91 ? 13.488 -1.501 6.932 1.00 66.25 91 LEU A O 1
ATOM 733 N N . THR A 1 92 ? 14.269 -3.602 6.823 1.00 69.75 92 THR A N 1
ATOM 734 C CA . THR A 1 92 ? 13.847 -3.879 5.441 1.00 69.75 92 THR A CA 1
ATOM 735 C C . THR A 1 92 ? 12.416 -4.398 5.388 1.00 69.75 92 THR A C 1
ATOM 737 O O . THR A 1 92 ? 11.935 -5.026 6.340 1.00 69.75 92 THR A O 1
ATOM 740 N N . ALA A 1 93 ? 11.751 -4.237 4.242 1.00 68.38 93 ALA A N 1
ATOM 741 C CA . ALA A 1 93 ? 10.423 -4.816 4.037 1.00 68.38 93 ALA A CA 1
ATOM 742 C C . ALA A 1 93 ? 10.399 -6.337 4.263 1.00 68.38 93 ALA A C 1
ATOM 744 O O . ALA A 1 93 ? 9.467 -6.864 4.870 1.00 68.38 93 ALA A O 1
ATOM 745 N N . VAL A 1 94 ? 11.449 -7.041 3.823 1.00 69.69 94 VAL A N 1
ATOM 746 C CA . VAL A 1 94 ? 11.589 -8.497 3.986 1.00 69.69 94 VAL A CA 1
ATOM 747 C C . VAL A 1 94 ? 11.646 -8.874 5.462 1.00 69.69 94 VAL A C 1
ATOM 749 O O . VAL A 1 94 ? 10.939 -9.789 5.882 1.00 69.69 94 VAL A O 1
ATOM 752 N N . GLY A 1 95 ? 12.434 -8.155 6.267 1.00 67.94 95 GLY A N 1
ATOM 753 C CA . GLY A 1 95 ? 12.522 -8.389 7.708 1.00 67.94 95 GLY A CA 1
ATOM 754 C C . GLY A 1 95 ? 11.196 -8.149 8.427 1.00 67.94 95 GLY A C 1
ATOM 755 O O . GLY A 1 95 ? 10.810 -8.948 9.280 1.00 67.94 95 GLY A O 1
ATOM 756 N N . GLN A 1 96 ? 10.457 -7.106 8.047 1.00 72.31 96 GLN A N 1
ATOM 757 C CA . GLN A 1 96 ? 9.149 -6.810 8.636 1.00 72.31 96 GLN A CA 1
ATOM 758 C C . GLN A 1 96 ? 8.088 -7.860 8.267 1.00 72.31 96 GLN A C 1
ATOM 760 O O . GLN A 1 96 ? 7.367 -8.342 9.144 1.00 72.31 96 GLN A O 1
ATOM 765 N N . VAL A 1 97 ? 8.018 -8.278 6.998 1.00 70.81 97 VAL A N 1
ATOM 766 C CA . VAL A 1 97 ? 7.089 -9.330 6.536 1.00 70.81 97 VAL A CA 1
ATOM 767 C C . VAL A 1 97 ? 7.443 -10.691 7.144 1.00 70.81 97 VAL A C 1
ATOM 769 O O . VAL A 1 97 ? 6.548 -11.439 7.556 1.00 70.81 97 VAL A O 1
ATOM 772 N N . LEU A 1 98 ? 8.736 -11.005 7.268 1.00 69.69 98 LEU A N 1
ATOM 773 C CA . LEU A 1 98 ? 9.209 -12.205 7.954 1.00 69.69 98 LEU A CA 1
ATOM 774 C C . LEU A 1 98 ? 8.833 -12.183 9.438 1.00 69.69 98 LEU A C 1
ATOM 776 O O . LEU A 1 98 ? 8.358 -13.196 9.940 1.00 69.69 98 LEU A O 1
ATOM 780 N N . ALA A 1 99 ? 8.981 -11.052 10.133 1.00 65.25 99 ALA A N 1
ATOM 781 C CA . ALA A 1 99 ? 8.583 -10.922 11.536 1.00 65.25 99 ALA A CA 1
ATOM 782 C C . ALA A 1 99 ? 7.068 -11.101 11.724 1.00 65.25 99 ALA A C 1
ATOM 784 O O . ALA A 1 99 ? 6.638 -11.795 12.643 1.00 65.25 99 ALA A O 1
ATOM 785 N N . LEU A 1 100 ? 6.252 -10.540 10.827 1.00 64.19 100 LEU A N 1
ATOM 786 C CA . LEU A 1 100 ? 4.798 -10.736 10.816 1.00 64.19 100 LEU A CA 1
ATOM 787 C C . LEU A 1 100 ? 4.421 -12.210 10.618 1.00 64.19 100 LEU 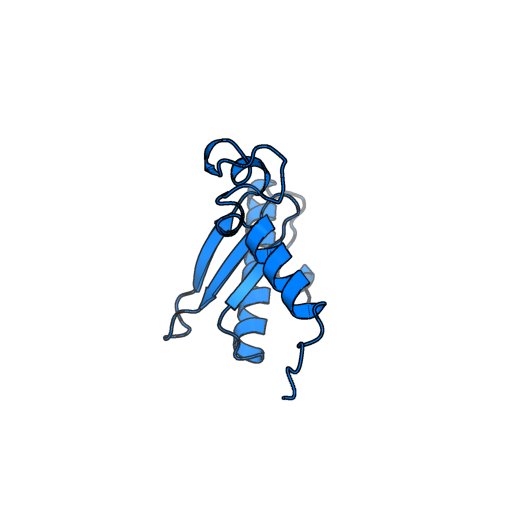A C 1
ATOM 789 O O . LEU A 1 100 ? 3.609 -12.746 11.371 1.00 64.19 100 LEU A O 1
ATOM 793 N N . THR A 1 101 ? 5.046 -12.882 9.651 1.00 69.75 101 THR A N 1
ATOM 794 C CA . THR A 1 101 ? 4.794 -14.304 9.364 1.00 69.75 101 THR A CA 1
ATOM 795 C C . THR A 1 101 ? 5.305 -15.197 10.497 1.00 69.75 101 THR A C 1
ATOM 797 O O . THR A 1 101 ? 4.608 -16.103 10.945 1.00 69.75 101 THR A O 1
ATOM 800 N N . GLY A 1 102 ? 6.494 -14.904 11.023 1.00 59.84 102 GLY A N 1
ATOM 801 C CA . GLY A 1 102 ? 7.089 -15.596 12.161 1.00 59.84 102 GLY A CA 1
ATOM 802 C C . GLY A 1 102 ? 6.238 -15.470 13.421 1.00 59.84 102 GLY A C 1
ATOM 803 O O . GLY A 1 102 ? 5.998 -16.473 14.083 1.00 59.84 102 GLY A O 1
ATOM 804 N N . ASN A 1 103 ? 5.701 -14.285 13.718 1.00 58.53 103 ASN A N 1
ATOM 805 C CA . ASN A 1 103 ? 4.780 -14.078 14.840 1.00 58.53 103 ASN A CA 1
ATOM 806 C C . ASN A 1 103 ? 3.434 -14.791 14.650 1.00 58.53 103 ASN A C 1
ATOM 808 O O . ASN A 1 103 ? 2.826 -15.204 15.633 1.00 58.53 103 ASN A O 1
ATOM 812 N N . ALA A 1 104 ? 2.966 -14.942 13.409 1.00 63.66 104 ALA A N 1
ATOM 813 C CA . ALA A 1 104 ? 1.727 -15.657 13.107 1.00 63.66 104 ALA A CA 1
ATOM 814 C C . ALA A 1 104 ? 1.875 -17.185 13.219 1.00 63.66 104 ALA A C 1
ATOM 816 O O . ALA A 1 104 ? 0.916 -17.869 13.571 1.00 63.66 104 ALA A O 1
ATOM 817 N N . VAL A 1 105 ? 3.064 -17.717 12.918 1.00 65.38 105 VAL A N 1
ATOM 818 C CA . VAL A 1 105 ? 3.345 -19.164 12.908 1.00 65.38 105 VAL A CA 1
ATOM 819 C C . VAL A 1 105 ? 3.994 -19.639 14.210 1.00 65.38 105 VAL A C 1
ATOM 821 O O . VAL A 1 105 ? 3.919 -20.822 14.534 1.00 65.38 105 VAL A O 1
ATOM 824 N N . SER A 1 106 ? 4.594 -18.740 14.992 1.00 52.97 106 SER A N 1
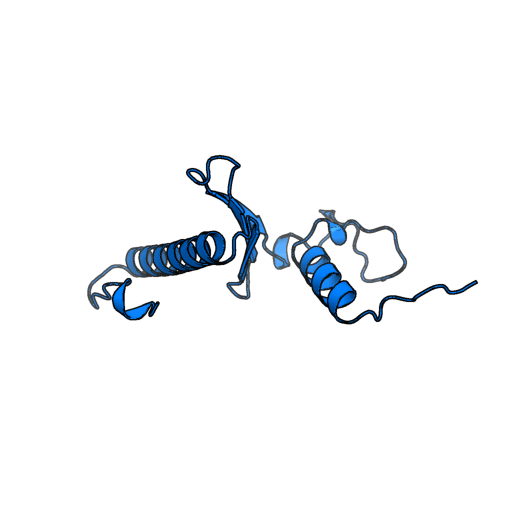ATOM 825 C CA . SER A 1 106 ? 5.140 -19.086 16.303 1.00 52.97 106 SER A CA 1
ATOM 826 C C . SER A 1 106 ? 3.989 -19.351 17.276 1.00 52.97 106 SER A C 1
ATOM 828 O O . SER A 1 106 ? 3.238 -18.421 17.591 1.00 52.97 106 SER A O 1
ATOM 830 N N . PRO A 1 107 ? 3.832 -20.582 17.800 1.00 55.22 107 PRO A N 1
ATOM 831 C CA . PRO A 1 107 ? 2.929 -20.795 18.915 1.00 55.22 107 PRO A CA 1
ATOM 832 C C . PRO A 1 107 ? 3.401 -19.889 20.048 1.00 55.22 107 PRO A C 1
ATOM 834 O O . PRO A 1 107 ? 4.592 -19.870 20.370 1.00 55.22 107 PRO A O 1
ATOM 837 N N . LYS A 1 108 ? 2.484 -19.110 20.638 1.00 53.84 108 LYS A N 1
ATOM 838 C CA . LYS A 1 108 ? 2.769 -18.394 21.884 1.00 53.84 108 LYS A CA 1
ATOM 839 C C . LYS A 1 108 ? 3.308 -19.432 22.859 1.00 53.84 108 LYS A C 1
ATOM 841 O O . LYS A 1 108 ? 2.551 -20.276 23.326 1.00 53.84 108 LYS A O 1
ATOM 846 N N . LEU A 1 109 ? 4.608 -19.389 23.136 1.00 49.00 109 LEU A N 1
ATOM 847 C CA . LEU A 1 109 ? 5.194 -20.146 24.228 1.00 49.00 109 LEU A CA 1
ATOM 848 C C . LEU A 1 109 ? 4.609 -19.545 25.505 1.00 49.00 109 LEU A C 1
ATOM 850 O O . LEU A 1 109 ? 5.136 -18.578 26.056 1.00 49.00 109 LEU A O 1
ATOM 854 N N . THR A 1 110 ? 3.472 -20.082 25.940 1.00 45.09 110 THR A N 1
ATOM 855 C CA . THR A 1 110 ? 3.009 -19.979 27.316 1.00 45.09 110 THR A CA 1
ATOM 856 C C . THR A 1 110 ? 4.096 -20.608 28.169 1.00 45.09 110 THR A C 1
ATOM 858 O O . THR A 1 110 ? 4.170 -21.824 28.314 1.00 45.09 110 THR A O 1
ATOM 861 N N . LYS A 1 111 ? 4.989 -19.763 28.688 1.00 43.12 111 LYS A N 1
ATOM 862 C CA . LYS A 1 111 ? 5.760 -20.094 29.878 1.00 43.12 111 LYS A CA 1
ATOM 863 C C . LYS A 1 111 ? 4.760 -20.175 31.028 1.00 43.12 111 LYS A C 1
ATOM 865 O O . LYS A 1 111 ? 4.441 -19.156 31.634 1.00 43.12 111 LYS A O 1
ATOM 870 N N . GLU A 1 112 ? 4.223 -21.363 31.271 1.00 41.75 112 GLU A N 1
ATOM 871 C CA . GLU A 1 112 ? 3.797 -21.726 32.617 1.00 41.75 112 GLU A CA 1
ATOM 872 C C . GLU A 1 112 ? 5.037 -22.158 33.406 1.00 41.75 112 GLU A C 1
ATOM 874 O O . GLU A 1 112 ? 5.811 -22.985 32.928 1.00 41.75 112 GLU A O 1
ATOM 879 N N . SER A 1 113 ? 5.198 -21.482 34.551 1.00 39.38 113 SER A N 1
ATOM 880 C CA . SER A 1 113 ? 6.004 -21.759 35.753 1.00 39.38 113 SER A CA 1
ATOM 881 C C . SER A 1 113 ? 7.211 -22.692 35.639 1.00 39.38 113 SER A C 1
ATOM 883 O O . SER A 1 113 ? 7.021 -23.924 35.604 1.00 39.38 113 SER A O 1
#

Foldseek 3Di:
DDLPVQQPDDVPDDPVVSVVSSVVSVVVVVLVVCVVVVNQWDWDDPVQKIWIWGQDPVSPDIDIDIAGQVVQDDVVQVCPVDPPDRTNCCVHPVVVVCVVVCVVPDDPPPPDD

Organism: NCBI:txid454284

Nearest PDB structures (foldseek):
  8dy9-assembly1_D  TM=8.188E-01  e=7.012E-01  Streptomyces venezuelae
  5y3a-assembly2_G  TM=5.233E-01  e=4.797E-01  Homo sapiens
  4uoi-assembly4_B-3  TM=4.883E-01  e=1.406E+00  Hepatitis C virus (isolate H77)
  9blr-assembly1_C  TM=3.838E-01  e=1.596E+00  Homo sapiens
  8q5h-assembly1_K  TM=4.252E-01  e=4.678E+00  Homo sapiens